Protein AF-A0A9P6X820-F1 (afdb_monomer_lite)

Secondary structure (DSSP, 8-state):
--------HHHHHHHHHHHHHHS---GGGHHHHHHHHHHHHHHHHHHHHHHHHHHHHHHHH-TT--S--

Structure (mmCIF, N/CA/C/O backbone):
data_AF-A0A9P6X820-F1
#
_entry.id   AF-A0A9P6X820-F1
#
loop_
_atom_site.group_PDB
_atom_site.id
_atom_site.type_symbol
_atom_site.label_atom_id
_atom_site.label_alt_id
_atom_site.label_comp_id
_atom_site.label_asym_id
_atom_site.label_entity_id
_atom_site.label_seq_id
_atom_site.pdbx_PDB_ins_code
_atom_site.Cartn_x
_atom_site.Cartn_y
_atom_site.Cartn_z
_atom_site.occupancy
_atom_site.B_iso_or_equiv
_atom_site.auth_seq_id
_atom_site.auth_comp_id
_atom_site.auth_asym_id
_atom_site.auth_atom_id
_atom_site.pdbx_PDB_model_num
ATOM 1 N N . MET A 1 1 ? -18.602 13.998 -18.395 1.00 42.19 1 MET A N 1
ATOM 2 C CA . MET A 1 1 ? -17.359 14.595 -17.863 1.00 42.19 1 MET A CA 1
ATOM 3 C C . MET A 1 1 ? -16.929 13.728 -16.690 1.00 42.19 1 MET A C 1
ATOM 5 O O . MET A 1 1 ? -17.394 13.940 -15.582 1.00 42.19 1 MET A O 1
ATOM 9 N N . SER A 1 2 ? -16.170 12.663 -16.955 1.00 43.53 2 SER A N 1
ATOM 10 C CA . SER A 1 2 ? -15.658 11.790 -15.894 1.00 43.53 2 SER A CA 1
ATOM 11 C C . SER A 1 2 ? -14.323 12.356 -15.444 1.00 43.53 2 SER A C 1
ATOM 13 O O . SER A 1 2 ? -13.349 12.309 -16.188 1.00 43.53 2 SER A O 1
ATOM 15 N N . THR A 1 3 ? -14.282 12.949 -14.259 1.00 48.62 3 THR A N 1
ATOM 16 C CA . THR A 1 3 ? -13.037 13.372 -13.619 1.00 48.62 3 THR A CA 1
ATOM 17 C C . THR A 1 3 ? -12.343 12.144 -13.040 1.00 48.62 3 THR A C 1
ATOM 19 O O . THR A 1 3 ? -12.378 11.909 -11.837 1.00 48.62 3 THR A O 1
ATOM 22 N N . THR A 1 4 ? -11.707 11.335 -13.887 1.00 50.84 4 THR A N 1
ATOM 23 C CA . THR A 1 4 ? -10.639 10.428 -13.443 1.00 50.84 4 THR A CA 1
ATOM 24 C C . THR A 1 4 ? -9.379 11.264 -13.248 1.00 50.84 4 THR A C 1
ATOM 26 O O . THR A 1 4 ? -8.446 11.214 -14.044 1.00 50.84 4 THR A O 1
ATOM 29 N N . GLY A 1 5 ? -9.402 12.134 -12.239 1.00 59.94 5 GLY A N 1
ATOM 30 C CA . GLY A 1 5 ? -8.196 12.793 -11.765 1.00 59.94 5 GLY A CA 1
ATOM 31 C C . GLY A 1 5 ? -7.405 11.775 -10.961 1.00 59.94 5 GLY A C 1
ATOM 32 O O . GLY A 1 5 ? -7.918 11.250 -9.976 1.00 59.94 5 GLY A O 1
ATOM 33 N N . THR A 1 6 ? -6.181 11.470 -11.388 1.00 62.78 6 THR A N 1
ATOM 34 C CA . THR A 1 6 ? -5.226 10.744 -10.551 1.00 62.78 6 THR A CA 1
ATOM 35 C C . THR A 1 6 ? -5.011 11.580 -9.295 1.00 62.78 6 THR A C 1
ATOM 37 O O . THR A 1 6 ? -4.383 12.635 -9.358 1.00 62.78 6 THR A O 1
ATOM 40 N N . LEU A 1 7 ? -5.588 11.146 -8.174 1.00 60.81 7 LEU A N 1
ATOM 41 C CA . LEU A 1 7 ? -5.377 11.780 -6.877 1.00 60.81 7 LEU A CA 1
ATOM 42 C C . LEU A 1 7 ? -3.876 11.748 -6.550 1.00 60.81 7 LEU A C 1
ATOM 44 O O . LEU A 1 7 ? -3.172 10.803 -6.923 1.00 60.81 7 LEU A O 1
ATOM 48 N N . ALA A 1 8 ? -3.355 12.786 -5.898 1.00 65.75 8 ALA A N 1
ATOM 49 C CA . ALA A 1 8 ? -1.969 12.759 -5.451 1.00 65.75 8 ALA A CA 1
ATOM 50 C C . ALA A 1 8 ? -1.808 11.689 -4.356 1.00 65.75 8 ALA A C 1
ATOM 52 O O . ALA A 1 8 ? -2.761 11.353 -3.656 1.00 65.75 8 ALA A O 1
ATOM 53 N N . SER A 1 9 ? -0.592 11.165 -4.158 1.00 65.56 9 SER A N 1
ATOM 54 C CA . SER A 1 9 ? -0.317 10.166 -3.102 1.00 65.56 9 SER A CA 1
ATOM 55 C C . SER A 1 9 ? -0.828 10.610 -1.715 1.00 65.56 9 SER A C 1
ATOM 57 O O . SER A 1 9 ? -1.370 9.805 -0.954 1.00 65.56 9 SER A O 1
ATOM 59 N N . GLY A 1 10 ? -0.734 11.914 -1.420 1.00 65.94 10 GLY A N 1
ATOM 60 C CA . GLY A 1 10 ? -1.257 12.519 -0.191 1.00 65.94 10 GLY A CA 1
ATOM 61 C C . GLY A 1 10 ? -2.788 12.532 -0.089 1.00 65.94 10 GLY A C 1
ATOM 62 O O . GLY A 1 10 ? -3.333 12.412 1.005 1.00 65.94 10 GLY A O 1
ATOM 63 N N . ASP A 1 11 ? -3.495 12.603 -1.213 1.00 73.31 11 ASP A N 1
ATOM 64 C CA . ASP A 1 11 ? -4.958 12.633 -1.225 1.00 73.31 11 ASP A CA 1
ATOM 65 C C . ASP A 1 11 ? -5.542 11.235 -0.959 1.00 73.31 11 ASP A C 1
ATOM 67 O O . ASP A 1 11 ? -6.570 11.103 -0.293 1.00 73.31 11 ASP A O 1
ATOM 71 N N . TYR A 1 12 ? -4.856 10.172 -1.403 1.00 69.69 12 TYR A N 1
ATOM 72 C CA . TYR A 1 12 ? -5.271 8.793 -1.118 1.00 69.69 12 TYR A CA 1
ATOM 73 C C . TYR A 1 12 ? -5.174 8.455 0.371 1.00 69.69 12 TYR A C 1
ATOM 75 O O . TYR A 1 12 ? -6.096 7.850 0.916 1.00 69.69 12 TYR A O 1
ATOM 83 N N . ILE A 1 13 ? -4.093 8.853 1.054 1.00 75.50 13 ILE A N 1
ATOM 84 C CA . ILE A 1 13 ? -3.974 8.584 2.494 1.00 75.50 13 ILE A CA 1
ATOM 85 C C . ILE A 1 13 ? -5.006 9.380 3.298 1.00 75.50 13 ILE A C 1
ATOM 87 O O . ILE A 1 13 ? -5.562 8.849 4.255 1.00 75.50 13 ILE A O 1
ATOM 91 N N . LEU A 1 14 ? -5.324 10.613 2.889 1.00 76.50 14 LEU A N 1
ATOM 92 C CA . LEU A 1 14 ? -6.379 11.411 3.517 1.00 76.50 14 LEU A CA 1
ATOM 93 C C . LEU A 1 14 ? -7.752 10.753 3.365 1.00 76.50 14 LEU A C 1
ATOM 95 O O . LEU A 1 14 ? -8.493 10.672 4.342 1.00 76.50 14 LEU A O 1
ATOM 99 N N . PHE A 1 15 ? -8.070 10.227 2.182 1.00 77.12 15 PHE A N 1
ATOM 100 C CA . PHE A 1 15 ? -9.321 9.504 1.955 1.00 77.12 15 PHE A CA 1
ATOM 101 C C . PHE A 1 15 ? -9.412 8.228 2.805 1.00 77.12 15 PHE A C 1
ATOM 103 O O . PHE A 1 15 ? -10.429 7.979 3.455 1.00 77.12 15 PHE A O 1
ATOM 110 N N . VAL A 1 16 ? -8.336 7.438 2.861 1.00 73.00 16 VAL A N 1
ATOM 111 C CA . VAL A 1 16 ? -8.295 6.210 3.670 1.00 73.00 16 VAL A CA 1
ATOM 112 C C . VAL A 1 16 ? -8.391 6.533 5.162 1.00 73.00 16 VAL A C 1
ATOM 114 O O . VAL A 1 16 ? -9.194 5.913 5.852 1.00 73.00 16 VAL A O 1
ATOM 117 N N . LYS A 1 17 ? -7.664 7.541 5.660 1.00 75.06 17 LYS A N 1
ATOM 118 C CA . LYS A 1 17 ? -7.772 7.999 7.056 1.00 75.06 17 LYS A CA 1
ATOM 119 C C . LYS A 1 17 ? -9.174 8.514 7.379 1.00 75.06 17 LYS A C 1
ATOM 121 O O . LYS A 1 17 ? -9.760 8.085 8.363 1.00 75.06 17 LYS A O 1
ATOM 126 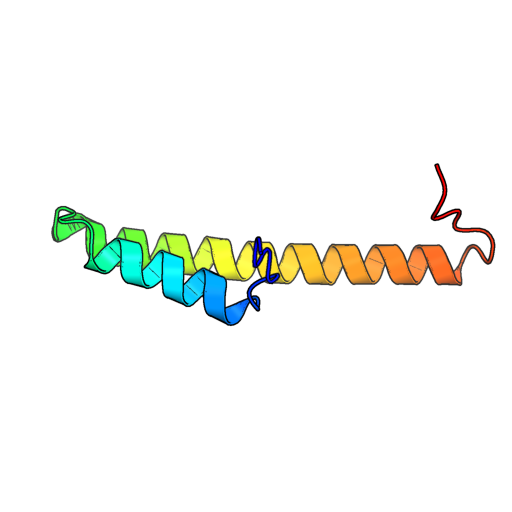N N . SER A 1 18 ? -9.767 9.325 6.503 1.00 76.50 18 SER A N 1
ATOM 127 C CA . SER A 1 18 ? -11.151 9.788 6.660 1.00 76.50 18 SER A CA 1
ATOM 128 C C . SER A 1 18 ? -12.160 8.635 6.689 1.00 76.50 18 SER A C 1
ATOM 130 O O . SER A 1 18 ? -13.215 8.771 7.303 1.00 76.50 18 SER A O 1
ATOM 132 N N . SER A 1 19 ? -11.859 7.506 6.044 1.00 73.75 19 SER A N 1
ATOM 133 C CA . SER A 1 19 ? -12.701 6.304 6.077 1.00 73.75 19 SER A CA 1
ATOM 134 C C . SER A 1 19 ? -12.620 5.571 7.422 1.00 73.75 19 SER A C 1
ATOM 136 O O . SER A 1 19 ? -13.587 4.924 7.819 1.00 73.75 19 SER A O 1
ATOM 138 N N . ILE A 1 20 ? -11.496 5.682 8.142 1.00 76.38 20 ILE A N 1
ATOM 139 C CA . ILE A 1 20 ? -11.363 5.191 9.525 1.00 76.38 20 ILE A CA 1
ATOM 140 C C . ILE A 1 20 ? -12.265 6.009 10.457 1.00 76.38 20 ILE A C 1
ATOM 142 O O . ILE A 1 20 ? -12.894 5.448 11.344 1.00 76.38 20 ILE A O 1
ATOM 146 N N . ASP A 1 21 ? -12.384 7.316 10.228 1.00 74.81 21 ASP A N 1
ATOM 147 C CA . ASP A 1 21 ? -13.215 8.187 11.068 1.00 74.81 21 ASP A CA 1
ATOM 148 C C . ASP A 1 21 ? -14.703 8.171 10.693 1.00 74.81 21 ASP A C 1
ATOM 150 O O . ASP A 1 21 ? -15.566 8.351 11.551 1.00 74.81 21 ASP A O 1
ATOM 154 N N . GLY A 1 22 ? -15.021 7.968 9.411 1.00 72.25 22 GLY A N 1
ATOM 155 C CA . GLY A 1 22 ? -16.393 8.006 8.896 1.00 72.25 22 GLY A CA 1
ATOM 156 C C . GLY A 1 22 ? -17.165 6.693 9.034 1.00 72.25 22 GLY A C 1
ATOM 157 O O . GLY A 1 22 ? -18.396 6.694 9.005 1.00 72.25 22 GLY A O 1
ATOM 158 N N . ILE A 1 23 ? -16.466 5.569 9.181 1.00 73.12 23 ILE A N 1
ATOM 159 C CA . ILE A 1 23 ? -17.073 4.263 9.437 1.00 73.12 23 ILE A CA 1
ATOM 160 C C . ILE A 1 23 ? -17.049 4.060 10.951 1.00 73.12 23 ILE A C 1
ATOM 162 O O . ILE A 1 23 ? -16.007 4.223 11.575 1.00 73.12 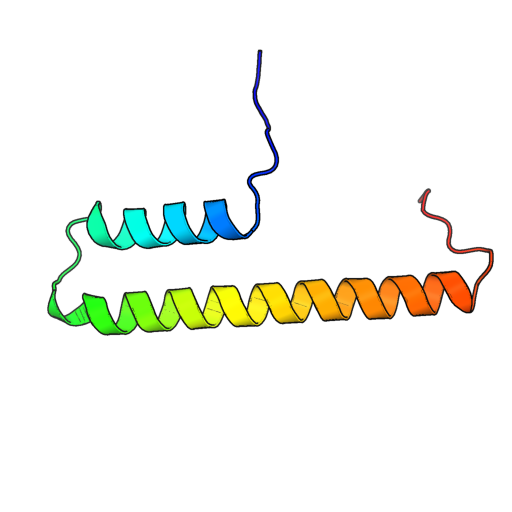23 ILE A O 1
ATOM 166 N N . GLY A 1 24 ? -18.192 3.717 11.549 1.00 77.94 24 GLY A N 1
ATOM 167 C CA . GLY A 1 24 ? -18.334 3.483 12.992 1.00 77.94 24 GLY A CA 1
ATOM 168 C C . GLY A 1 24 ? -17.615 2.219 13.471 1.00 77.94 24 GL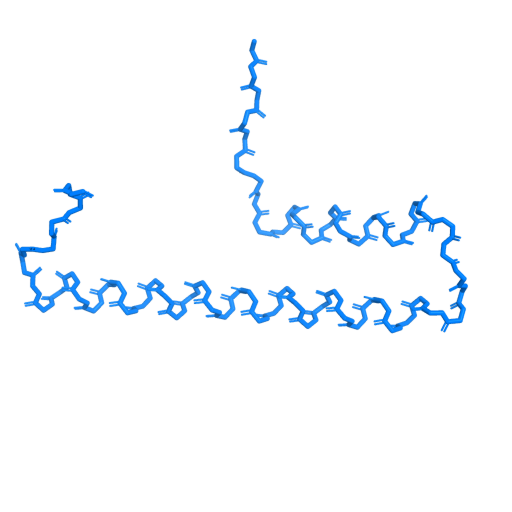Y A C 1
ATOM 169 O O . GLY A 1 24 ? -18.255 1.293 13.970 1.00 77.94 24 GLY A O 1
ATOM 170 N N . TRP A 1 25 ? -16.300 2.148 13.272 1.00 79.69 25 TRP A N 1
ATOM 171 C CA . TRP A 1 25 ? -15.447 1.082 13.767 1.00 79.69 25 TRP A CA 1
ATOM 172 C C . TRP A 1 25 ? -15.510 1.026 15.289 1.00 79.69 25 TRP A C 1
ATOM 174 O O . TRP A 1 25 ? -15.712 2.031 15.970 1.00 79.69 25 TRP A O 1
ATOM 184 N N . ASN A 1 26 ? -15.314 -0.172 15.835 1.00 84.88 26 ASN A N 1
ATOM 185 C CA . ASN A 1 26 ? -15.139 -0.308 17.271 1.00 84.88 26 ASN A CA 1
ATOM 186 C C . ASN A 1 26 ? -13.848 0.420 17.680 1.00 84.88 26 ASN A C 1
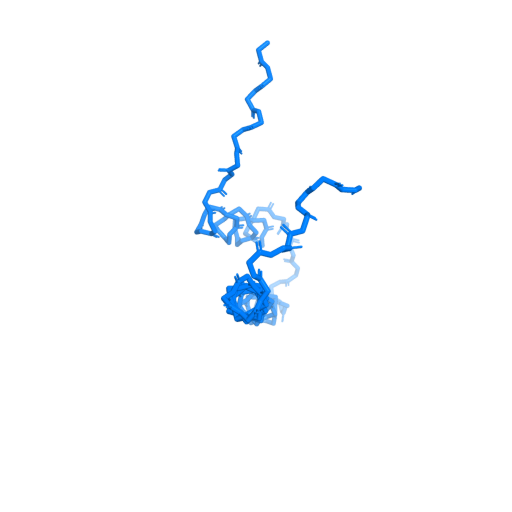ATOM 188 O O . ASN A 1 26 ? -12.774 0.132 17.149 1.00 84.88 26 ASN A O 1
ATOM 192 N N . GLU A 1 27 ? -13.978 1.338 18.638 1.00 84.56 27 GLU A N 1
ATOM 193 C CA . GLU A 1 27 ? -12.911 2.210 19.131 1.00 84.56 27 GLU A CA 1
ATOM 194 C C . GLU A 1 27 ? -11.668 1.430 19.585 1.00 84.56 27 GLU A C 1
ATOM 196 O O . GLU A 1 27 ? -10.543 1.883 19.395 1.00 84.56 27 GLU A O 1
ATOM 201 N N . GLN A 1 28 ? -11.845 0.196 20.074 1.00 90.00 28 GLN A N 1
ATOM 202 C CA . GLN A 1 28 ? -10.743 -0.695 20.453 1.00 90.00 28 GLN A CA 1
ATOM 203 C C . GLN A 1 28 ? -9.769 -0.992 19.296 1.00 90.00 28 GLN A C 1
ATOM 205 O O . GLN A 1 28 ? -8.617 -1.358 19.533 1.00 90.00 28 GLN A O 1
ATOM 210 N N . TYR A 1 29 ? -10.215 -0.870 18.044 1.00 85.94 29 TYR A N 1
ATOM 211 C CA . TYR A 1 29 ? -9.390 -1.135 16.867 1.00 85.94 29 TYR A CA 1
ATOM 212 C C . TYR A 1 29 ? -8.826 0.126 16.213 1.00 85.94 29 TYR A C 1
ATOM 214 O O . TYR A 1 29 ? -7.998 -0.018 15.316 1.00 85.94 29 TYR A O 1
ATOM 222 N N . ARG A 1 30 ? -9.217 1.333 16.647 1.00 85.06 30 ARG A N 1
ATOM 223 C CA . ARG A 1 30 ? -8.822 2.598 16.004 1.00 85.06 30 ARG A CA 1
ATOM 224 C C . ARG A 1 30 ? -7.309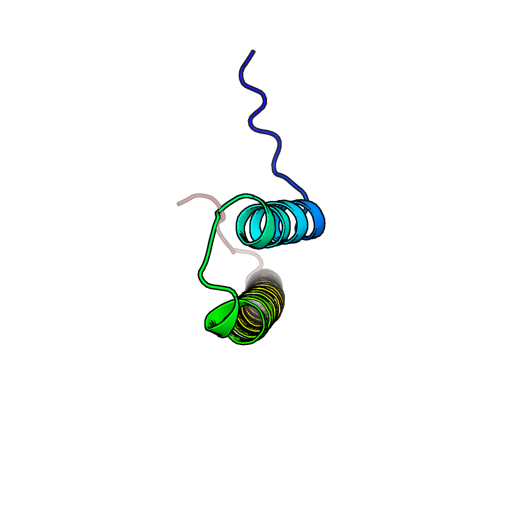 2.718 15.846 1.00 85.06 30 ARG A C 1
ATOM 226 O O . ARG A 1 30 ? -6.829 2.844 14.725 1.00 85.06 30 ARG A O 1
ATOM 233 N N . GLU A 1 31 ? -6.564 2.589 16.943 1.00 88.12 31 GLU A N 1
ATOM 234 C CA . GLU A 1 31 ? -5.099 2.720 16.929 1.00 88.12 31 GLU A CA 1
ATOM 235 C C . GLU A 1 31 ? -4.439 1.707 15.984 1.00 88.12 31 GLU A C 1
ATOM 237 O O . GLU A 1 31 ? -3.551 2.053 15.208 1.00 88.12 31 GLU A O 1
ATOM 242 N N . ARG A 1 32 ? -4.926 0.458 15.982 1.00 90.81 32 ARG A N 1
ATOM 243 C CA . ARG A 1 32 ? -4.412 -0.592 15.089 1.00 90.81 32 ARG A CA 1
ATOM 244 C C . ARG A 1 32 ? -4.734 -0.319 13.624 1.00 90.81 32 ARG A C 1
ATOM 246 O O . ARG A 1 32 ? -3.907 -0.612 12.766 1.00 90.81 32 ARG A O 1
ATOM 253 N N . LEU A 1 33 ? -5.923 0.207 13.321 1.00 87.94 33 LEU A N 1
ATOM 254 C CA . LEU A 1 33 ? -6.288 0.595 11.958 1.00 87.94 33 LEU A CA 1
ATOM 255 C C . LEU A 1 33 ? -5.426 1.760 11.466 1.00 87.94 33 LEU A C 1
ATOM 257 O O . LEU A 1 33 ? -4.950 1.721 10.333 1.00 87.94 33 LEU A O 1
ATOM 261 N N . GLU A 1 34 ? -5.198 2.769 12.304 1.00 86.94 34 GLU A N 1
ATOM 262 C CA . GLU A 1 34 ? -4.333 3.899 11.961 1.00 86.94 34 GLU A CA 1
ATOM 263 C C . GLU A 1 34 ? -2.893 3.450 11.700 1.00 86.94 34 GLU A C 1
ATOM 265 O O . GLU A 1 34 ? -2.303 3.827 10.684 1.00 86.94 34 GLU A O 1
ATOM 270 N N . GLU A 1 35 ? -2.339 2.604 12.572 1.00 91.50 35 GLU A N 1
ATOM 271 C CA . GLU A 1 35 ? -1.013 2.011 12.388 1.00 91.50 35 GLU A CA 1
ATOM 272 C C . GLU A 1 35 ? -0.938 1.218 11.077 1.00 91.50 35 GLU A C 1
ATOM 274 O O . GLU A 1 35 ? -0.033 1.432 10.267 1.00 91.50 35 GLU A O 1
ATOM 279 N N . PHE A 1 36 ? -1.927 0.362 10.818 1.00 88.88 36 PHE A N 1
ATOM 280 C CA . PHE A 1 36 ? -1.992 -0.451 9.606 1.00 88.88 36 PHE A CA 1
ATOM 281 C C . PHE A 1 36 ? -2.026 0.399 8.330 1.00 88.88 36 PHE A C 1
ATOM 283 O O . PHE A 1 36 ? -1.288 0.129 7.379 1.00 88.88 36 PHE A O 1
ATOM 290 N N . VAL A 1 37 ? -2.831 1.463 8.311 1.00 87.12 37 VAL A N 1
ATOM 291 C CA . VAL A 1 37 ? -2.918 2.385 7.170 1.00 87.12 37 VAL A CA 1
ATOM 292 C C . VAL A 1 37 ? -1.601 3.124 6.948 1.00 87.12 37 VAL A C 1
ATOM 294 O O . VAL A 1 37 ? -1.159 3.249 5.803 1.00 87.12 37 VAL A O 1
ATOM 297 N N . ASN A 1 38 ? -0.935 3.563 8.017 1.00 88.56 38 ASN A N 1
ATOM 298 C CA . ASN A 1 38 ? 0.371 4.211 7.909 1.00 88.56 38 ASN A CA 1
ATOM 299 C C . ASN A 1 38 ? 1.436 3.252 7.351 1.00 88.56 38 ASN A C 1
ATOM 301 O O . ASN A 1 38 ? 2.206 3.647 6.473 1.00 88.56 38 ASN A O 1
ATOM 305 N N . ILE A 1 39 ? 1.451 1.989 7.800 1.00 92.62 39 ILE A N 1
ATOM 306 C CA . ILE A 1 39 ? 2.364 0.956 7.285 1.00 92.62 39 ILE A CA 1
ATOM 307 C C . ILE A 1 39 ? 2.128 0.736 5.790 1.00 92.62 39 ILE A C 1
ATOM 309 O O . ILE A 1 39 ? 3.073 0.826 5.007 1.00 92.62 39 ILE A O 1
ATOM 313 N N . ILE A 1 40 ? 0.877 0.517 5.369 1.00 89.06 40 ILE A N 1
ATOM 314 C CA . ILE A 1 40 ? 0.546 0.315 3.949 1.00 89.06 40 ILE A CA 1
ATOM 315 C C . ILE A 1 40 ? 0.991 1.511 3.109 1.00 89.06 40 ILE A C 1
ATOM 317 O O . ILE A 1 40 ? 1.576 1.326 2.037 1.00 89.06 40 ILE A O 1
ATOM 321 N N . HIS A 1 41 ? 0.734 2.733 3.579 1.00 87.69 41 HIS A N 1
ATOM 322 C CA . HIS A 1 41 ? 1.121 3.940 2.858 1.00 87.69 41 HIS A CA 1
ATOM 323 C C . HIS A 1 41 ? 2.641 4.041 2.680 1.00 87.69 41 HIS A C 1
ATOM 325 O O . HIS A 1 41 ? 3.117 4.288 1.567 1.00 87.69 41 HIS A O 1
ATOM 331 N N . ALA A 1 42 ? 3.407 3.800 3.747 1.00 89.06 42 ALA A N 1
ATOM 332 C CA . ALA A 1 42 ? 4.865 3.815 3.699 1.00 89.06 42 ALA A CA 1
ATOM 333 C C . ALA A 1 42 ? 5.402 2.729 2.756 1.00 89.06 42 ALA A C 1
ATOM 335 O O . ALA A 1 42 ? 6.189 3.025 1.856 1.00 89.06 42 ALA A O 1
ATOM 336 N N . THR A 1 43 ? 4.929 1.487 2.894 1.00 92.12 43 THR A N 1
ATOM 337 C CA . THR A 1 43 ? 5.340 0.365 2.039 1.00 92.12 43 THR A CA 1
ATOM 338 C C . THR A 1 43 ? 5.031 0.635 0.570 1.00 92.12 43 THR A C 1
ATOM 340 O O . THR A 1 43 ? 5.898 0.435 -0.276 1.00 92.12 43 THR A O 1
ATOM 343 N N . THR A 1 44 ? 3.838 1.143 0.257 1.00 89.06 44 THR A N 1
ATOM 344 C CA . THR A 1 44 ? 3.438 1.465 -1.123 1.00 89.06 44 THR A CA 1
ATOM 345 C C . THR A 1 44 ? 4.309 2.576 -1.705 1.00 89.06 44 THR A C 1
ATOM 347 O O . THR A 1 44 ? 4.764 2.474 -2.843 1.00 89.06 44 THR A O 1
ATOM 350 N N . THR A 1 45 ? 4.606 3.612 -0.916 1.00 90.06 45 THR A N 1
ATOM 351 C CA . THR A 1 45 ? 5.470 4.728 -1.333 1.00 90.06 45 THR A CA 1
ATOM 352 C C . THR A 1 45 ? 6.900 4.262 -1.613 1.00 90.06 45 THR A C 1
ATOM 354 O O . THR A 1 45 ? 7.491 4.633 -2.634 1.00 90.06 45 THR A O 1
ATOM 357 N N . HIS A 1 46 ? 7.453 3.411 -0.745 1.00 92.56 46 HIS A N 1
ATOM 358 C CA . HIS A 1 46 ? 8.777 2.825 -0.944 1.00 92.56 46 HIS A CA 1
ATOM 359 C C . HIS A 1 46 ? 8.815 1.884 -2.148 1.00 92.56 46 HIS A C 1
ATOM 361 O O . HIS A 1 46 ? 9.722 2.005 -2.969 1.00 92.56 46 HIS A O 1
ATOM 367 N N . ALA A 1 47 ? 7.823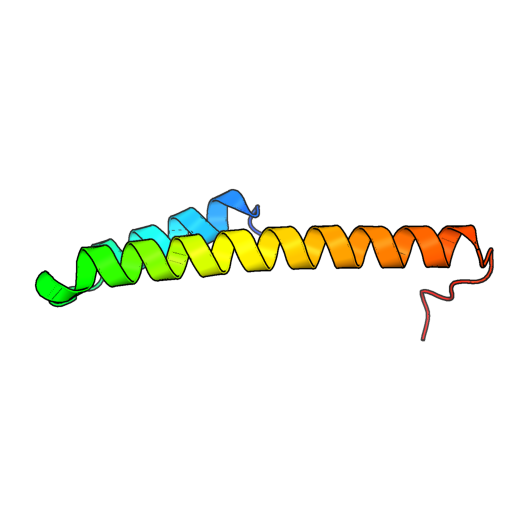 1.003 -2.296 1.00 94.38 47 ALA A N 1
ATOM 368 C CA . ALA A 1 47 ? 7.719 0.097 -3.435 1.00 94.38 47 ALA A CA 1
ATOM 369 C C . ALA A 1 47 ? 7.632 0.874 -4.754 1.00 94.38 47 ALA A C 1
ATOM 371 O O . ALA A 1 47 ? 8.405 0.603 -5.665 1.00 94.38 47 ALA A O 1
ATOM 372 N N . TYR A 1 48 ? 6.778 1.900 -4.829 1.00 91.44 48 TYR A N 1
ATOM 373 C CA . TYR A 1 48 ? 6.668 2.763 -6.006 1.00 91.44 48 TYR A CA 1
ATOM 374 C C . TYR A 1 48 ? 8.002 3.439 -6.353 1.00 91.44 48 TYR A C 1
ATOM 376 O O . TYR A 1 48 ? 8.423 3.443 -7.510 1.00 91.44 48 TYR A O 1
ATOM 384 N N . SER A 1 49 ? 8.693 3.980 -5.347 1.00 90.81 49 SER A N 1
ATOM 385 C CA . SER A 1 49 ? 9.993 4.636 -5.532 1.00 90.81 49 SER A CA 1
ATOM 386 C C . SER A 1 49 ? 11.059 3.657 -6.027 1.00 90.81 49 SER A C 1
ATOM 388 O O . SER A 1 49 ? 11.808 3.979 -6.949 1.00 90.81 49 SER A O 1
ATOM 390 N N . LEU A 1 50 ? 11.097 2.447 -5.462 1.00 93.44 50 LEU A N 1
ATOM 391 C CA . LEU A 1 50 ? 12.003 1.382 -5.883 1.00 93.44 50 LEU A CA 1
ATOM 392 C C . LEU A 1 50 ? 11.700 0.919 -7.311 1.00 93.44 50 LEU A C 1
ATOM 394 O O . LEU A 1 50 ? 12.616 0.812 -8.122 1.00 93.44 50 LEU A O 1
ATOM 398 N N . SER A 1 51 ? 10.429 0.699 -7.650 1.00 92.81 51 SER A N 1
ATOM 399 C CA . SER A 1 51 ? 10.016 0.346 -9.011 1.00 92.81 51 SER A CA 1
ATOM 400 C C . SER A 1 51 ? 10.425 1.422 -10.013 1.00 92.81 51 SER A C 1
ATOM 402 O O . SER A 1 51 ? 10.954 1.096 -11.072 1.00 92.81 51 SER A O 1
ATOM 404 N N . LYS A 1 52 ? 10.251 2.704 -9.668 1.00 91.50 52 LYS A N 1
ATOM 405 C CA . LYS A 1 52 ? 10.693 3.825 -10.505 1.00 91.50 52 LYS A CA 1
ATOM 406 C C . LYS A 1 52 ? 12.211 3.839 -10.683 1.00 91.50 52 LYS A C 1
ATOM 408 O O . LYS A 1 52 ? 12.677 4.081 -11.789 1.00 91.50 52 LYS A O 1
ATOM 413 N N . PHE A 1 53 ? 12.974 3.570 -9.625 1.00 90.31 53 PHE A N 1
ATOM 414 C CA . PHE A 1 53 ? 14.431 3.468 -9.703 1.00 90.31 53 PHE A CA 1
ATOM 415 C C . PHE A 1 53 ? 14.871 2.332 -10.633 1.00 90.31 53 PHE A C 1
ATOM 417 O O . PHE A 1 53 ? 15.628 2.581 -11.563 1.00 90.31 53 PHE A O 1
ATOM 424 N N . ILE A 1 54 ? 14.340 1.119 -10.442 1.00 91.25 54 ILE A N 1
ATOM 425 C CA . ILE A 1 54 ? 14.643 -0.042 -11.295 1.00 91.25 54 ILE A CA 1
ATOM 426 C C . ILE A 1 54 ? 14.300 0.260 -12.757 1.00 91.25 54 ILE A C 1
ATOM 428 O O . ILE A 1 54 ? 15.100 -0.015 -13.646 1.00 91.25 54 ILE A O 1
ATOM 432 N N . PHE A 1 55 ? 13.136 0.866 -13.002 1.00 88.88 55 PHE A N 1
ATOM 433 C CA . PHE A 1 55 ? 12.709 1.271 -14.338 1.00 88.88 55 PHE A CA 1
ATOM 434 C C . PHE A 1 55 ? 13.677 2.274 -14.980 1.00 88.88 55 PHE A C 1
ATOM 436 O O . PHE A 1 55 ? 14.028 2.125 -16.145 1.00 88.88 55 PHE A O 1
ATOM 443 N N . LEU A 1 56 ? 14.150 3.270 -14.224 1.00 88.50 56 LEU A N 1
ATOM 444 C CA . LEU A 1 56 ? 15.136 4.238 -14.713 1.00 88.50 56 LEU A CA 1
ATOM 445 C C . LEU A 1 56 ? 16.503 3.598 -14.980 1.00 88.50 56 LEU A C 1
ATOM 447 O O . LEU A 1 56 ? 17.127 3.937 -15.980 1.00 88.50 56 LEU A O 1
ATOM 451 N N . CYS A 1 57 ? 16.954 2.669 -14.133 1.00 87.50 57 CYS A N 1
ATOM 452 C CA . CYS A 1 57 ? 18.177 1.905 -14.382 1.00 87.50 57 CYS A CA 1
ATOM 453 C C . CYS A 1 57 ? 18.067 1.096 -15.677 1.00 87.50 57 CYS A C 1
ATOM 455 O O . CYS A 1 57 ? 18.954 1.176 -16.518 1.00 87.50 57 CYS A O 1
ATOM 457 N N . ALA A 1 58 ? 16.952 0.391 -15.875 1.00 86.69 58 ALA A N 1
ATOM 458 C CA . ALA A 1 58 ? 16.732 -0.391 -17.086 1.00 86.69 58 ALA A CA 1
ATOM 459 C C . ALA A 1 58 ? 16.638 0.491 -18.346 1.00 86.69 58 ALA A C 1
ATOM 461 O O . ALA A 1 58 ? 17.186 0.140 -19.384 1.00 86.69 58 ALA A O 1
ATOM 462 N N . LEU A 1 59 ? 16.015 1.672 -18.249 1.00 83.19 59 LEU A N 1
ATOM 463 C CA . LEU A 1 59 ? 16.014 2.676 -19.321 1.00 83.19 59 LEU A CA 1
ATOM 464 C C . LEU A 1 59 ? 17.410 3.212 -19.662 1.00 83.19 59 LEU A C 1
ATOM 466 O O . LEU A 1 59 ? 17.645 3.634 -20.792 1.00 83.19 59 LEU A O 1
ATOM 470 N N . GLN A 1 60 ? 18.302 3.290 -18.675 1.00 79.44 60 GLN A N 1
ATOM 471 C CA . GLN A 1 60 ? 19.646 3.828 -18.855 1.00 79.44 60 GLN A CA 1
ATOM 472 C C . GLN A 1 60 ? 20.611 2.783 -19.427 1.00 79.44 60 GLN A C 1
ATOM 474 O O . GLN A 1 60 ? 21.447 3.137 -20.258 1.00 79.44 60 GLN A O 1
ATOM 479 N N . ASP A 1 61 ? 20.489 1.525 -19.000 1.00 73.69 61 ASP A N 1
ATOM 480 C CA . ASP A 1 61 ? 21.295 0.411 -19.512 1.00 73.69 61 ASP A CA 1
ATOM 481 C C . ASP A 1 61 ? 20.879 0.025 -20.939 1.00 73.69 61 ASP A C 1
ATOM 483 O O . ASP A 1 61 ? 21.734 -0.219 -21.795 1.00 73.69 61 ASP A O 1
ATOM 487 N N . ASP A 1 62 ? 19.577 0.081 -21.234 1.00 62.16 62 ASP A N 1
ATOM 488 C CA . ASP A 1 62 ? 19.031 -0.210 -22.549 1.00 62.16 62 ASP A CA 1
ATOM 489 C C . ASP A 1 62 ? 18.465 1.074 -23.170 1.00 62.16 62 ASP A C 1
ATOM 491 O O . ASP A 1 62 ? 17.319 1.448 -22.921 1.00 62.16 62 ASP A O 1
ATOM 495 N N . GLY A 1 63 ? 19.174 1.684 -24.129 1.00 55.47 63 GLY A N 1
ATOM 496 C CA . GLY A 1 63 ? 18.593 2.686 -25.050 1.00 55.47 63 GLY A CA 1
ATOM 497 C C . GLY A 1 63 ? 17.446 2.144 -25.936 1.00 55.47 63 GLY A C 1
ATOM 498 O O . GLY A 1 63 ? 17.155 2.698 -26.994 1.00 55.47 63 GLY A O 1
ATOM 499 N N . LYS A 1 64 ? 16.847 1.017 -25.539 1.00 58.72 64 LYS A N 1
ATOM 500 C CA . LYS A 1 64 ? 15.913 0.149 -26.249 1.00 58.72 64 LYS A CA 1
ATOM 501 C C . LYS A 1 64 ? 14.805 -0.382 -25.321 1.00 58.72 64 LYS A C 1
ATOM 503 O O . LYS A 1 64 ? 14.225 -1.426 -25.608 1.00 58.72 64 LYS A O 1
ATOM 508 N N . PHE A 1 65 ? 14.529 0.294 -24.204 1.00 57.19 65 PHE A N 1
ATOM 509 C CA . PHE A 1 65 ? 13.370 -0.026 -23.374 1.00 57.19 65 PHE A CA 1
ATOM 510 C C . PHE A 1 65 ? 12.092 0.293 -24.168 1.00 57.19 65 PHE A C 1
ATOM 512 O O . PHE A 1 65 ? 11.715 1.457 -24.324 1.00 57.19 65 PHE A O 1
ATOM 519 N N . ASP A 1 66 ? 11.467 -0.733 -24.746 1.00 62.94 66 ASP A N 1
ATOM 520 C CA . ASP A 1 66 ? 10.260 -0.565 -25.548 1.00 62.94 66 ASP A CA 1
ATOM 521 C C . ASP A 1 66 ? 9.050 -0.411 -24.621 1.00 62.94 66 ASP A C 1
ATOM 523 O O . ASP A 1 66 ? 8.580 -1.366 -24.004 1.00 62.94 66 ASP A O 1
ATOM 527 N N . ILE A 1 67 ? 8.571 0.826 -24.483 1.00 59.53 67 ILE A N 1
ATOM 528 C CA . ILE A 1 67 ? 7.345 1.154 -23.738 1.00 59.53 67 ILE A CA 1
ATOM 529 C C . ILE A 1 67 ? 6.095 0.727 -24.545 1.00 59.53 67 ILE A C 1
ATOM 531 O O . ILE A 1 67 ? 4.979 0.785 -24.033 1.00 59.53 67 ILE A O 1
ATOM 535 N N . ALA A 1 68 ? 6.265 0.261 -25.789 1.00 52.94 68 ALA A N 1
ATOM 536 C CA . ALA A 1 68 ? 5.207 -0.283 -26.628 1.00 52.94 68 ALA A CA 1
ATOM 537 C C . ALA A 1 68 ? 5.324 -1.815 -26.759 1.00 52.94 68 ALA A C 1
ATOM 539 O O . ALA A 1 68 ? 5.856 -2.347 -27.731 1.00 52.94 68 ALA A O 1
ATOM 540 N N . SER A 1 69 ? 4.763 -2.556 -25.806 1.00 45.72 69 SER A N 1
ATOM 541 C CA . SER A 1 69 ? 4.273 -3.922 -26.051 1.00 45.72 69 SER A CA 1
ATOM 542 C C . SER A 1 69 ? 3.015 -4.190 -25.247 1.00 45.72 69 SER A C 1
ATOM 544 O O . SER A 1 69 ? 2.994 -3.823 -24.052 1.00 45.72 69 SER A O 1
#

Radius of gyration: 17.83 Å; chains: 1; bounding box: 40×18×47 Å

Sequence (69 aa):
MSTTGTLASGDYILFVKSSIDGIGWNEQYRERLEEFVNIIHATTTHAYSLSKFIFLCALQDDGKFDIAS

Foldseek 3Di:
DDPPPPDDLVVVLVVQLVVLVVDPDDPVCSVVSNVVSVVVSVVVVVVVVVVVVVVVVVVVVDVPPDPPD

pLDDT: mean 77.27, std 14.2, range [42.19, 94.38]

Organism: Rhizopus oryzae (NCBI:txid64495)